Protein AF-A0ABD1LA76-F1 (afdb_monomer_lite)

Organism: NCBI:txid520843

Secondary structure (DSSP, 8-state):
-------HHHHTTHHHHTB------S----EETTEE--TT----GGGS-S--SEEEETT-SBTTB-TT-SEEEEEEE-PPTT--GGGSEEEE------

Sequence (98 aa):
MGSGSRNPLVVGRVIGEVIDPFESSISFRVAYGNREVSNGCELKPSQVANQPRALVDPDAPSPSNPTSRAYLHWLVTDIPATTGASFGNEVAAFDFVQ

Structure (mmCIF, N/CA/C/O backbone):
data_AF-A0ABD1LA76-F1
#
_entry.id   AF-A0ABD1LA76-F1
#
loop_
_atom_site.group_PDB
_atom_site.id
_atom_site.type_symbol
_atom_site.label_atom_id
_atom_site.label_alt_id
_atom_site.label_comp_id
_atom_site.label_asym_id
_atom_site.label_entity_id
_atom_site.label_seq_id
_atom_site.pdbx_PDB_ins_code
_atom_site.Cartn_x
_atom_site.Cartn_y
_atom_site.Cartn_z
_atom_site.occupancy
_atom_site.B_iso_or_equiv
_atom_site.auth_seq_id
_atom_site.auth_comp_id
_atom_site.auth_asym_id
_atom_site.auth_atom_id
_atom_site.pdbx_PDB_model_num
ATOM 1 N N . MET A 1 1 ? -16.125 -18.563 -24.534 1.00 39.62 1 MET A N 1
ATOM 2 C CA . MET A 1 1 ? -14.779 -17.948 -24.489 1.00 39.62 1 MET A CA 1
ATOM 3 C C . MET A 1 1 ? -14.887 -16.698 -23.630 1.00 39.62 1 MET A C 1
ATOM 5 O O . MET A 1 1 ? -15.389 -15.691 -24.105 1.00 39.62 1 MET A O 1
ATOM 9 N N . GLY A 1 2 ? -14.595 -16.817 -22.332 1.00 41.97 2 GLY A N 1
ATOM 10 C CA . GLY A 1 2 ? -14.793 -15.728 -21.371 1.00 41.97 2 GLY A CA 1
ATOM 11 C C . GLY A 1 2 ? -13.814 -14.587 -21.630 1.00 41.97 2 GLY A C 1
ATOM 12 O O . GLY A 1 2 ? -12.619 -14.829 -21.770 1.00 41.97 2 GLY A O 1
ATOM 13 N N . SER A 1 3 ? -14.348 -13.372 -21.738 1.00 47.44 3 SER A N 1
ATOM 14 C CA . SER A 1 3 ? -13.618 -12.119 -21.930 1.00 47.44 3 SER A CA 1
ATOM 15 C C . SER A 1 3 ? -12.411 -12.028 -20.991 1.00 47.44 3 SER A C 1
ATOM 17 O O . SER A 1 3 ? -12.562 -11.987 -19.772 1.00 47.44 3 SER A O 1
ATOM 19 N N . GLY A 1 4 ? -11.211 -12.029 -21.572 1.00 51.28 4 GLY A N 1
ATOM 20 C CA . GLY A 1 4 ? -9.940 -11.997 -20.861 1.00 51.28 4 GLY A CA 1
ATOM 21 C C . GLY A 1 4 ? -9.643 -10.632 -20.251 1.00 51.28 4 GLY A C 1
ATOM 22 O O . GLY A 1 4 ? -8.798 -9.897 -20.762 1.00 51.28 4 GLY A O 1
ATOM 23 N N . SER A 1 5 ? -10.276 -10.302 -19.125 1.00 57.19 5 SER A N 1
ATOM 24 C CA . SER A 1 5 ? -9.733 -9.281 -18.231 1.00 57.19 5 SER A CA 1
ATOM 25 C C . SER A 1 5 ? -8.463 -9.851 -17.598 1.00 57.19 5 SER A C 1
ATOM 27 O O . SER A 1 5 ? -8.517 -10.573 -16.602 1.00 57.19 5 SER A O 1
ATOM 29 N N . ARG A 1 6 ? -7.305 -9.600 -18.219 1.00 77.69 6 ARG A N 1
ATOM 30 C CA . ARG A 1 6 ? -6.006 -9.920 -17.614 1.00 77.69 6 ARG A CA 1
ATOM 31 C C . ARG A 1 6 ? -5.956 -9.268 -16.229 1.00 77.69 6 ARG A C 1
ATOM 33 O O . ARG A 1 6 ? -6.291 -8.093 -16.109 1.00 77.69 6 ARG A O 1
ATOM 40 N N . ASN A 1 7 ? -5.578 -10.035 -15.205 1.00 86.81 7 ASN A N 1
ATOM 41 C CA . ASN A 1 7 ? -5.484 -9.549 -13.828 1.00 86.81 7 ASN A CA 1
ATOM 42 C C . ASN A 1 7 ? -4.656 -8.243 -13.808 1.00 86.81 7 ASN A C 1
ATOM 44 O O . ASN A 1 7 ? -3.501 -8.272 -14.244 1.00 86.81 7 ASN A O 1
ATOM 48 N N . PRO A 1 8 ? -5.211 -7.107 -13.346 1.00 90.75 8 PRO A N 1
ATOM 49 C CA . PRO A 1 8 ? -4.536 -5.813 -13.427 1.00 90.75 8 PRO A CA 1
ATOM 50 C C . PRO A 1 8 ? -3.210 -5.787 -12.657 1.00 90.75 8 PRO A C 1
ATOM 52 O O . PRO A 1 8 ? -2.295 -5.083 -13.071 1.00 90.75 8 PRO A O 1
ATOM 55 N N . LEU A 1 9 ? -3.060 -6.602 -11.605 1.00 90.81 9 LEU A N 1
ATOM 56 C CA . LEU A 1 9 ? -1.801 -6.733 -10.865 1.00 90.81 9 LEU A CA 1
ATOM 57 C C . LEU A 1 9 ? -0.723 -7.477 -11.665 1.00 90.81 9 LEU A C 1
ATOM 59 O O . LEU A 1 9 ? 0.460 -7.229 -11.471 1.00 90.81 9 LEU A O 1
ATOM 63 N N . VAL A 1 10 ? -1.121 -8.357 -12.588 1.00 91.00 10 VAL A N 1
ATOM 64 C CA . VAL A 1 10 ? -0.198 -9.014 -13.529 1.00 91.00 10 VAL A CA 1
ATOM 65 C C . VAL A 1 10 ? 0.155 -8.062 -14.670 1.00 91.00 10 VAL A C 1
ATOM 67 O O . VAL A 1 10 ? 1.317 -7.949 -15.045 1.00 91.00 10 VAL A O 1
ATOM 70 N N . VAL A 1 11 ? -0.831 -7.338 -15.215 1.00 90.56 11 VAL A N 1
ATOM 71 C CA . VAL A 1 11 ? -0.600 -6.353 -16.290 1.00 90.56 11 VAL A CA 1
ATOM 72 C C . VAL A 1 11 ? 0.325 -5.231 -15.818 1.00 90.56 11 VAL A C 1
ATOM 74 O O . VAL A 1 11 ? 1.247 -4.865 -16.541 1.00 90.56 11 VAL A O 1
ATOM 77 N N . GLY A 1 12 ? 0.107 -4.728 -14.602 1.00 87.25 12 GLY A N 1
ATOM 78 C CA . GLY A 1 12 ? 0.958 -3.733 -13.951 1.00 87.25 12 GLY A CA 1
ATOM 79 C C . GLY A 1 12 ? 2.244 -4.298 -13.343 1.00 87.25 12 GLY A C 1
ATOM 80 O O . GLY A 1 12 ? 2.937 -3.557 -12.663 1.00 87.25 12 GLY A O 1
ATOM 81 N N . ARG A 1 13 ? 2.548 -5.590 -13.548 1.00 90.19 13 ARG A N 1
ATOM 82 C CA . ARG A 1 13 ? 3.751 -6.294 -13.057 1.00 90.19 13 ARG A CA 1
ATOM 83 C C . ARG A 1 13 ? 3.951 -6.310 -11.536 1.00 90.19 13 ARG A C 1
ATOM 85 O O . ARG A 1 13 ? 4.976 -6.781 -11.062 1.00 90.19 13 ARG A O 1
ATOM 92 N N . VAL A 1 14 ? 2.953 -5.886 -10.762 1.00 89.19 14 VAL A N 1
ATOM 93 C CA . VAL A 1 14 ? 2.956 -5.972 -9.294 1.00 89.19 14 VAL A CA 1
ATOM 94 C C . VAL A 1 14 ? 3.123 -7.426 -8.851 1.00 89.19 14 VAL A C 1
ATOM 96 O O . VAL A 1 14 ? 3.981 -7.730 -8.024 1.00 89.19 14 VAL A O 1
ATOM 99 N N . ILE A 1 15 ? 2.351 -8.342 -9.445 1.00 89.56 15 ILE A N 1
ATOM 100 C CA . ILE A 1 15 ? 2.602 -9.778 -9.294 1.00 89.56 15 ILE A CA 1
ATOM 101 C C . ILE A 1 15 ? 3.810 -10.147 -10.158 1.00 89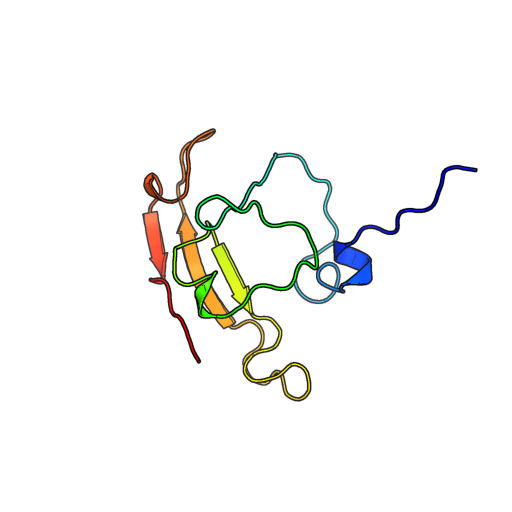.56 15 ILE A C 1
ATOM 103 O O . ILE A 1 15 ? 3.780 -9.962 -11.376 1.00 89.56 15 ILE A O 1
ATOM 107 N N . GLY A 1 16 ? 4.840 -10.704 -9.526 1.00 87.50 16 GLY A N 1
ATOM 108 C CA . GLY A 1 16 ? 6.104 -11.095 -10.150 1.00 87.50 16 GLY A CA 1
ATOM 109 C C . GLY A 1 16 ? 7.257 -10.119 -9.903 1.00 87.50 16 GLY A C 1
ATOM 110 O O . GLY A 1 16 ? 8.392 -10.577 -9.832 1.00 87.50 16 GLY A O 1
ATOM 111 N N . GLU A 1 17 ? 6.998 -8.815 -9.730 1.00 86.81 17 GLU A N 1
ATOM 112 C CA . GLU A 1 17 ? 8.042 -7.857 -9.316 1.00 86.81 17 GLU A CA 1
ATOM 113 C C . GLU A 1 17 ? 7.977 -7.477 -7.831 1.00 86.81 17 GLU A C 1
ATOM 115 O O . GLU A 1 17 ? 9.021 -7.213 -7.239 1.00 86.81 17 GLU A O 1
ATOM 120 N N . VAL A 1 18 ? 6.780 -7.435 -7.231 1.00 87.69 18 VAL A N 1
ATOM 121 C CA . VAL A 1 18 ? 6.580 -6.979 -5.839 1.00 87.69 18 VAL A CA 1
ATOM 122 C C . VAL A 1 18 ? 6.082 -8.104 -4.942 1.00 87.69 18 VAL A C 1
ATOM 124 O O . VAL A 1 18 ? 6.558 -8.260 -3.821 1.00 87.69 18 VAL A O 1
ATOM 127 N N . ILE A 1 19 ? 5.114 -8.881 -5.426 1.00 87.19 19 ILE A N 1
ATOM 128 C CA . ILE A 1 19 ? 4.488 -9.972 -4.674 1.00 87.19 19 ILE A CA 1
ATOM 129 C C . ILE A 1 19 ? 4.403 -11.240 -5.520 1.00 87.19 19 ILE A C 1
ATOM 131 O O . ILE A 1 19 ? 4.268 -11.178 -6.746 1.00 87.19 19 ILE A O 1
ATOM 135 N N . ASP A 1 20 ? 4.421 -12.393 -4.859 1.00 89.25 20 ASP A N 1
ATOM 136 C CA . ASP A 1 20 ? 4.174 -13.677 -5.508 1.00 89.25 20 ASP A CA 1
ATOM 137 C C . ASP A 1 20 ? 2.694 -13.829 -5.911 1.00 89.25 20 ASP A C 1
ATOM 139 O O . ASP A 1 20 ? 1.810 -13.197 -5.316 1.00 89.25 20 ASP A O 1
ATOM 143 N N . PRO A 1 21 ? 2.380 -14.662 -6.923 1.00 90.31 21 PRO A N 1
ATOM 144 C CA . PRO A 1 21 ? 1.002 -14.989 -7.265 1.00 90.31 21 PRO A CA 1
ATOM 145 C C . PRO A 1 21 ? 0.229 -15.521 -6.053 1.00 90.31 21 PRO A C 1
ATOM 147 O O . PRO A 1 21 ? 0.699 -16.407 -5.344 1.00 90.31 21 PRO A O 1
ATOM 150 N N . PHE A 1 22 ? -0.981 -15.007 -5.843 1.00 86.69 22 PHE A N 1
ATOM 151 C CA . PHE A 1 22 ? -1.821 -15.366 -4.704 1.00 86.69 22 PHE A CA 1
ATOM 152 C C . PHE A 1 22 ? -3.298 -15.445 -5.104 1.00 86.69 22 PHE A C 1
ATOM 154 O O . PHE A 1 22 ? -3.728 -14.827 -6.082 1.00 86.69 22 PHE A O 1
ATOM 161 N N . GLU A 1 23 ? -4.086 -16.173 -4.314 1.00 87.12 23 GLU A N 1
ATOM 162 C CA . GLU A 1 23 ? -5.547 -16.137 -4.381 1.00 87.12 23 GLU A CA 1
ATOM 163 C C . GLU A 1 23 ? -6.082 -15.128 -3.359 1.00 87.12 23 GLU A C 1
ATOM 165 O O . GLU A 1 23 ? -5.776 -15.204 -2.168 1.00 87.12 23 GLU A O 1
ATOM 170 N N . SER A 1 24 ? -6.883 -14.156 -3.806 1.00 83.25 24 SER A N 1
ATOM 171 C CA . SER A 1 24 ? -7.459 -13.160 -2.901 1.00 83.25 24 SER A CA 1
ATOM 172 C C . SER A 1 24 ? -8.512 -13.803 -1.995 1.00 83.25 24 SER A C 1
ATOM 174 O O . SER A 1 24 ? -9.599 -14.150 -2.457 1.00 83.25 24 SER A O 1
ATOM 176 N N . SER A 1 25 ? -8.219 -13.920 -0.704 1.00 84.81 25 SER A N 1
ATOM 177 C CA . SER A 1 25 ? -9.135 -14.501 0.287 1.00 84.81 25 SER A CA 1
ATOM 178 C C . SER A 1 25 ? -9.897 -13.457 1.110 1.00 84.81 25 SER A C 1
ATOM 180 O O . SER A 1 25 ? -10.907 -13.779 1.732 1.00 84.81 25 SER A O 1
ATOM 182 N N . ILE A 1 26 ? -9.432 -12.203 1.121 1.00 83.31 26 ILE A N 1
ATOM 183 C CA . ILE A 1 26 ? -9.971 -11.123 1.956 1.00 83.31 26 ILE A CA 1
ATOM 184 C C . ILE A 1 26 ? -10.172 -9.864 1.108 1.00 83.31 26 ILE A C 1
ATOM 186 O O . ILE A 1 26 ? -9.329 -9.512 0.284 1.00 83.31 26 ILE A O 1
ATOM 190 N N . SER A 1 27 ? -11.283 -9.158 1.339 1.00 80.75 27 SER A N 1
ATOM 191 C CA . SER A 1 27 ? -11.536 -7.848 0.731 1.00 80.75 27 SER A CA 1
ATOM 192 C C . SER A 1 27 ? -10.589 -6.794 1.310 1.00 80.75 27 SER A C 1
ATOM 194 O O . SER A 1 27 ? -10.573 -6.553 2.520 1.00 80.75 27 SER A O 1
ATOM 196 N N . PHE A 1 28 ? -9.815 -6.147 0.442 1.00 80.00 28 PHE A N 1
ATOM 197 C CA . PHE A 1 28 ? -8.925 -5.047 0.792 1.00 80.00 28 PHE A CA 1
ATOM 198 C C . PHE A 1 28 ? -9.383 -3.784 0.066 1.00 80.00 28 PHE A C 1
ATOM 200 O O . PHE A 1 28 ? -9.445 -3.760 -1.160 1.00 80.00 28 PHE A O 1
ATOM 207 N N . ARG A 1 29 ? -9.726 -2.742 0.828 1.00 82.12 29 ARG A N 1
ATOM 208 C CA . ARG A 1 29 ? -10.150 -1.443 0.297 1.00 82.12 29 ARG A CA 1
ATOM 209 C C . ARG A 1 29 ? -9.228 -0.351 0.805 1.00 82.12 29 ARG A C 1
ATOM 211 O O . ARG A 1 29 ? -8.923 -0.302 1.997 1.00 82.12 29 ARG A O 1
ATOM 218 N N . VAL A 1 30 ? -8.827 0.526 -0.106 1.00 82.56 30 VAL A N 1
ATOM 219 C CA . VAL A 1 30 ? -8.067 1.740 0.189 1.00 82.56 30 VAL A CA 1
ATOM 220 C C . VAL A 1 30 ? -8.865 2.912 -0.351 1.00 82.56 30 VAL A C 1
ATOM 222 O O . VAL A 1 30 ? -9.333 2.871 -1.486 1.00 82.56 30 VAL A O 1
ATOM 225 N N . ALA A 1 31 ? -9.026 3.952 0.456 1.00 82.50 31 ALA A N 1
ATOM 226 C CA . ALA A 1 31 ? -9.669 5.184 0.040 1.00 82.50 31 ALA A CA 1
ATOM 227 C C . ALA A 1 31 ? -8.892 6.378 0.590 1.00 82.50 31 ALA A C 1
ATOM 229 O O . ALA A 1 31 ? -8.466 6.365 1.744 1.00 82.50 31 ALA A O 1
ATOM 230 N N . TYR A 1 32 ? -8.748 7.411 -0.235 1.00 79.06 32 TYR A N 1
ATOM 231 C CA . TYR A 1 32 ? -8.228 8.707 0.179 1.00 79.06 32 TYR A CA 1
ATOM 232 C C . TYR A 1 32 ? -9.368 9.726 0.113 1.00 79.06 32 TYR A C 1
ATOM 234 O O . TYR A 1 32 ? -9.884 10.040 -0.965 1.00 79.06 32 TYR A O 1
ATOM 242 N N . GLY A 1 33 ? -9.809 10.217 1.275 1.00 76.19 33 GLY A N 1
ATOM 243 C CA . GLY A 1 33 ? -11.025 11.030 1.371 1.00 76.19 33 GLY A CA 1
ATOM 244 C C . GLY A 1 33 ? -12.243 10.273 0.825 1.00 76.19 33 GLY A C 1
ATOM 245 O O . GLY A 1 33 ? -12.526 9.161 1.258 1.00 76.19 33 GLY A O 1
ATOM 246 N N . ASN A 1 34 ? -12.929 10.854 -0.164 1.00 78.19 34 ASN A N 1
ATOM 247 C CA . ASN A 1 34 ? -14.120 10.258 -0.789 1.00 78.19 34 ASN A CA 1
ATOM 248 C C . ASN A 1 34 ? -13.809 9.419 -2.045 1.00 78.19 34 ASN A C 1
ATOM 250 O O . ASN A 1 34 ? -14.732 9.039 -2.766 1.00 78.19 34 ASN A O 1
ATOM 254 N N . ARG A 1 35 ? -12.530 9.166 -2.356 1.00 80.12 35 ARG A N 1
ATOM 255 C CA . ARG A 1 35 ? -12.116 8.420 -3.552 1.00 80.12 35 ARG A CA 1
ATOM 256 C C . ARG A 1 35 ? -11.552 7.057 -3.167 1.00 80.12 35 ARG A C 1
ATOM 258 O O . ARG A 1 35 ? -10.496 6.977 -2.545 1.00 80.12 35 ARG A O 1
ATOM 265 N N . GLU A 1 36 ? -12.235 5.998 -3.589 1.00 84.62 36 GLU A N 1
ATOM 266 C CA . GLU A 1 36 ? -11.724 4.628 -3.507 1.00 84.62 36 GLU A CA 1
ATOM 267 C C . GLU A 1 36 ? -10.636 4.400 -4.570 1.00 84.62 36 GLU A C 1
ATOM 269 O O . GLU A 1 36 ? -10.734 4.875 -5.707 1.00 84.62 36 GLU A O 1
ATOM 274 N N . VAL A 1 37 ? -9.572 3.703 -4.182 1.00 87.88 37 VAL A N 1
ATOM 275 C CA . VAL A 1 37 ? -8.436 3.370 -5.044 1.00 87.88 37 VAL A CA 1
ATOM 276 C C . VAL A 1 37 ? -8.771 2.122 -5.849 1.00 87.88 37 VAL A C 1
ATOM 278 O O . VAL A 1 37 ? -9.246 1.126 -5.312 1.00 87.88 37 VAL A O 1
ATOM 281 N N . SER A 1 38 ? -8.493 2.167 -7.148 1.00 89.25 38 SER A N 1
ATOM 282 C CA . SER A 1 38 ? -8.583 1.012 -8.043 1.00 89.25 38 SER A CA 1
ATOM 283 C C . SER A 1 38 ? -7.203 0.683 -8.602 1.00 89.25 38 SER A C 1
ATOM 285 O O . SER A 1 38 ? -6.378 1.578 -8.782 1.00 89.25 38 SER A O 1
ATOM 287 N N . ASN A 1 39 ? -6.948 -0.590 -8.907 1.00 89.25 39 ASN A N 1
ATOM 288 C CA . ASN A 1 39 ? -5.663 -1.015 -9.467 1.00 89.25 39 ASN A CA 1
ATOM 289 C C . ASN A 1 39 ? -5.318 -0.215 -10.734 1.00 89.25 39 ASN A C 1
ATOM 291 O O . ASN A 1 39 ? -6.120 -0.154 -11.667 1.00 89.25 39 ASN A O 1
ATOM 295 N N . GLY A 1 40 ? -4.125 0.387 -10.756 1.00 86.31 40 GLY A N 1
ATOM 296 C CA . GLY A 1 40 ? -3.627 1.189 -11.876 1.00 86.31 40 GLY A CA 1
ATOM 297 C C . GLY A 1 40 ? -4.193 2.610 -11.975 1.00 86.31 40 GLY A C 1
ATOM 298 O O . GLY A 1 40 ? -3.913 3.288 -12.961 1.00 86.31 40 GLY A O 1
ATOM 299 N N . CYS A 1 41 ? -4.988 3.087 -11.007 1.00 86.88 41 CYS A N 1
ATOM 300 C CA . CYS A 1 41 ? -5.455 4.471 -11.039 1.00 86.88 41 CYS A CA 1
ATOM 301 C C . CYS A 1 41 ? -4.332 5.449 -10.669 1.00 86.88 41 CYS A C 1
ATOM 303 O O . CYS A 1 41 ? -3.629 5.255 -9.679 1.00 86.88 41 CYS A O 1
ATOM 305 N N . GLU A 1 42 ? -4.213 6.537 -11.425 1.00 85.56 42 GLU A N 1
ATOM 306 C CA . GLU A 1 42 ? -3.266 7.603 -11.113 1.00 85.56 42 GLU A CA 1
ATOM 307 C C . GLU A 1 42 ? -3.816 8.504 -9.994 1.00 85.56 42 GLU A C 1
ATOM 309 O O . GLU A 1 42 ? -4.987 8.930 -10.006 1.00 85.56 42 GLU A O 1
ATOM 314 N N . LEU A 1 43 ? -2.959 8.777 -9.011 1.00 82.00 43 LEU A N 1
ATOM 315 C CA . LEU A 1 43 ? -3.226 9.654 -7.879 1.00 82.00 43 LEU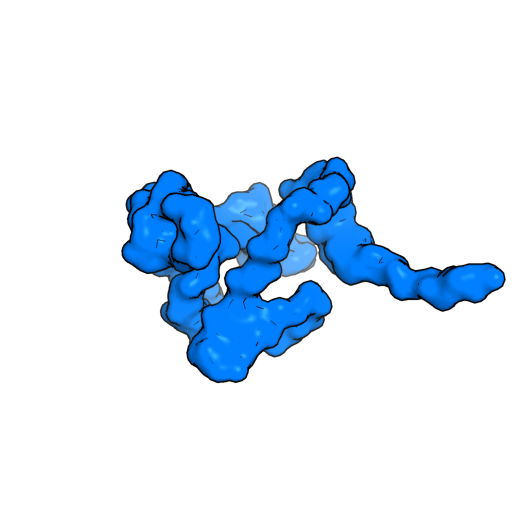 A CA 1
ATOM 316 C C . LEU A 1 43 ? -2.137 10.722 -7.830 1.00 82.00 43 LEU A C 1
ATOM 318 O O . LEU A 1 43 ? -0.950 10.416 -7.895 1.00 82.00 43 LEU A O 1
ATOM 322 N N . LYS A 1 44 ? -2.540 11.986 -7.700 1.00 80.56 44 LYS A N 1
ATOM 323 C CA . LYS A 1 44 ? -1.587 13.077 -7.481 1.00 80.56 44 LYS A CA 1
ATOM 324 C C . LYS A 1 44 ? -0.988 12.961 -6.073 1.00 80.56 44 LYS A C 1
ATOM 326 O O . LYS A 1 44 ? -1.730 12.596 -5.162 1.00 80.56 44 LYS A O 1
ATOM 331 N N . PRO A 1 45 ? 0.263 13.404 -5.855 1.00 77.19 45 PRO A N 1
ATOM 332 C CA . PRO A 1 45 ? 0.857 13.613 -4.530 1.00 77.19 45 PRO A CA 1
ATOM 333 C C . PRO A 1 45 ? -0.108 14.176 -3.477 1.00 77.19 45 PRO A C 1
ATOM 335 O O . PRO A 1 45 ? -0.305 13.605 -2.409 1.00 77.19 45 PRO A O 1
ATOM 338 N N . SER A 1 46 ? -0.819 15.253 -3.821 1.00 76.69 46 SER A N 1
ATOM 339 C CA . SER A 1 46 ? -1.770 15.910 -2.918 1.00 76.69 46 SER A CA 1
ATOM 340 C C . SER A 1 46 ? -2.991 15.060 -2.547 1.00 76.69 46 SER A C 1
ATOM 342 O O . SER A 1 46 ? -3.671 15.368 -1.573 1.00 76.69 46 SER A O 1
ATOM 344 N N . GLN A 1 47 ? -3.293 14.009 -3.312 1.00 74.06 47 GLN A N 1
ATOM 345 C CA . GLN A 1 47 ? -4.410 13.099 -3.056 1.00 74.06 47 GLN A CA 1
ATOM 346 C C . GLN A 1 47 ? -4.035 11.963 -2.105 1.00 74.06 47 GLN A C 1
ATOM 348 O O . GLN A 1 47 ? -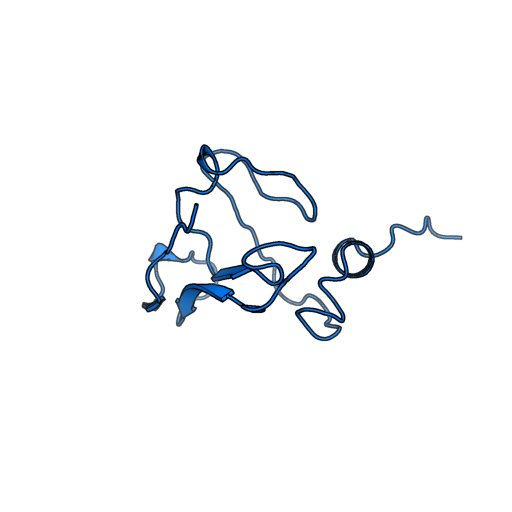4.940 11.348 -1.553 1.00 74.06 47 GLN A O 1
ATOM 353 N N . VAL A 1 48 ? -2.743 11.695 -1.901 1.00 71.25 48 VAL A N 1
ATOM 354 C CA . VAL A 1 48 ? -2.251 10.566 -1.092 1.00 71.25 48 VAL A CA 1
ATOM 355 C C . VAL A 1 48 ? -1.576 11.000 0.206 1.00 71.25 48 VAL A C 1
ATOM 357 O O . VAL A 1 48 ? -0.937 10.197 0.867 1.00 71.25 48 VAL A O 1
ATOM 360 N N . ALA A 1 49 ? -1.762 12.257 0.611 1.00 65.94 49 ALA A N 1
ATOM 361 C CA . ALA A 1 49 ? -1.193 12.800 1.844 1.00 65.94 49 ALA A CA 1
ATOM 362 C C . ALA A 1 49 ? -1.748 12.155 3.135 1.00 65.94 49 ALA A C 1
ATOM 364 O O . ALA A 1 49 ? -1.186 12.360 4.206 1.00 65.94 49 ALA A O 1
ATOM 365 N N . ASN A 1 50 ? -2.854 11.402 3.045 1.00 65.69 50 ASN A N 1
ATOM 366 C CA . ASN A 1 50 ? -3.485 10.711 4.173 1.00 65.69 50 ASN A CA 1
ATOM 367 C C . ASN A 1 50 ? -3.250 9.199 4.097 1.00 65.69 50 ASN A C 1
ATOM 369 O O . ASN A 1 50 ? -3.164 8.634 3.022 1.00 65.69 50 ASN A O 1
ATOM 373 N N . GLN A 1 51 ? -3.218 8.537 5.241 1.00 64.12 51 GLN A N 1
ATOM 374 C CA . GLN A 1 5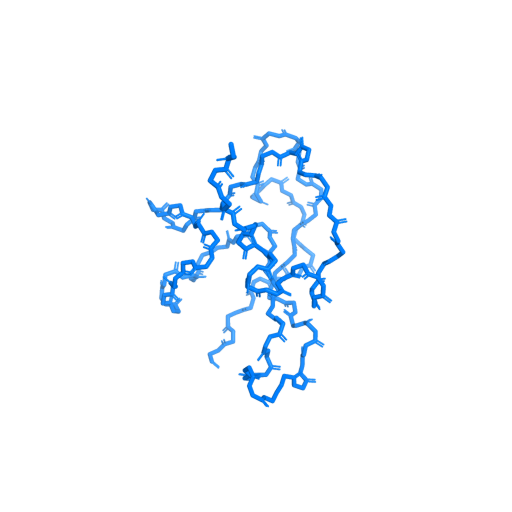1 ? -2.645 7.205 5.438 1.00 64.12 51 GLN A CA 1
ATOM 375 C C . GLN A 1 51 ? -3.455 5.990 4.866 1.00 64.12 51 GLN A C 1
ATOM 377 O O . GLN A 1 51 ? -4.595 5.771 5.288 1.00 64.12 51 GLN A O 1
ATOM 382 N N . PRO A 1 52 ? -2.871 5.126 3.986 1.00 67.06 52 PRO A N 1
ATOM 383 C CA . PRO A 1 52 ? -3.434 3.824 3.527 1.00 67.06 52 PRO A CA 1
ATOM 384 C C . PRO A 1 52 ? -2.797 2.552 4.164 1.00 67.06 52 PRO A C 1
ATOM 386 O O . PRO A 1 52 ? -1.601 2.403 4.113 1.00 67.06 52 PRO A O 1
ATOM 389 N N . ARG A 1 53 ? -3.535 1.579 4.721 1.00 65.75 53 ARG A N 1
ATOM 390 C CA . ARG A 1 53 ? -3.021 0.432 5.549 1.00 65.75 53 ARG A CA 1
ATOM 391 C C . ARG A 1 53 ? -1.551 -0.059 5.397 1.00 65.75 53 ARG A C 1
ATOM 393 O O . ARG A 1 53 ? -0.936 -0.379 6.409 1.00 65.75 53 ARG A O 1
ATOM 400 N N . ALA A 1 54 ? -1.026 -0.196 4.181 1.00 65.38 54 ALA A N 1
ATOM 401 C CA . ALA A 1 54 ? 0.408 -0.302 3.911 1.00 65.38 54 ALA A CA 1
ATOM 402 C C . ALA A 1 54 ? 0.721 0.373 2.565 1.00 65.38 54 ALA A C 1
ATOM 404 O O . ALA A 1 54 ? -0.115 0.334 1.655 1.00 65.38 54 ALA A O 1
ATOM 405 N N . LEU A 1 55 ? 1.915 0.956 2.425 1.00 77.94 55 LEU A N 1
ATOM 406 C CA . LEU A 1 55 ? 2.374 1.566 1.174 1.00 77.94 55 LEU A CA 1
ATOM 407 C C . LEU A 1 55 ? 3.850 1.244 0.932 1.00 77.94 55 LEU A C 1
ATOM 409 O O . LEU A 1 55 ? 4.701 1.516 1.779 1.00 77.94 55 LEU A O 1
ATOM 413 N N . VAL A 1 56 ? 4.135 0.669 -0.233 1.00 79.50 56 VAL A N 1
ATOM 414 C CA . VAL A 1 56 ? 5.482 0.321 -0.695 1.00 79.50 56 VAL A CA 1
ATOM 415 C C . VAL A 1 56 ? 5.640 0.842 -2.117 1.00 79.50 56 VAL A C 1
ATOM 417 O O . VAL A 1 56 ? 4.764 0.596 -2.947 1.00 79.50 56 VAL A O 1
ATOM 420 N N . ASP A 1 57 ? 6.742 1.533 -2.391 1.00 81.31 57 ASP A N 1
ATOM 421 C CA . ASP A 1 57 ? 7.105 1.995 -3.728 1.00 81.31 57 ASP A CA 1
ATOM 422 C C . ASP A 1 57 ? 8.198 1.090 -4.324 1.00 81.31 57 ASP A C 1
ATOM 424 O O . ASP A 1 57 ? 9.346 1.093 -3.856 1.00 81.31 57 ASP A O 1
ATOM 428 N N . PRO A 1 58 ? 7.870 0.271 -5.340 1.00 83.69 58 PRO A N 1
ATOM 429 C CA . PRO A 1 58 ? 8.866 -0.538 -6.022 1.00 83.69 58 PRO A CA 1
ATOM 430 C C . PRO A 1 58 ? 9.766 0.292 -6.943 1.00 83.69 58 PRO A C 1
ATOM 432 O O . PRO A 1 58 ? 10.806 -0.198 -7.362 1.00 83.69 58 PRO A O 1
ATOM 435 N N . ASP A 1 59 ? 9.411 1.525 -7.269 1.00 83.69 59 ASP A N 1
ATOM 436 C CA . ASP A 1 59 ? 10.060 2.298 -8.320 1.00 83.69 59 ASP A CA 1
ATOM 437 C C . ASP A 1 59 ? 10.872 3.474 -7.768 1.00 83.69 59 ASP A C 1
ATOM 439 O O . ASP A 1 59 ? 11.277 4.346 -8.523 1.00 83.69 59 ASP A O 1
ATOM 443 N N . ALA A 1 60 ? 11.177 3.495 -6.470 1.00 82.00 60 ALA A N 1
ATOM 444 C CA . ALA A 1 60 ? 11.933 4.584 -5.858 1.00 82.00 60 ALA A CA 1
ATOM 445 C C . ALA A 1 60 ? 13.427 4.608 -6.286 1.00 82.00 60 ALA A C 1
ATOM 447 O O . ALA A 1 60 ? 14.101 3.570 -6.233 1.00 82.00 60 ALA A O 1
ATOM 448 N N . PRO A 1 61 ? 14.012 5.785 -6.612 1.00 82.00 61 PRO A N 1
ATOM 449 C CA . PRO A 1 61 ? 13.360 7.093 -6.767 1.00 82.00 61 PRO A CA 1
ATOM 450 C C . PRO A 1 61 ? 12.689 7.300 -8.136 1.00 82.00 61 PRO A C 1
ATOM 452 O O . PRO A 1 61 ? 11.926 8.249 -8.298 1.00 82.00 61 PRO A O 1
ATOM 455 N N . SER A 1 62 ? 13.006 6.483 -9.146 1.00 81.62 62 SER A N 1
ATOM 456 C CA . SER A 1 62 ? 12.303 6.516 -10.429 1.00 81.62 62 SER A CA 1
ATOM 457 C C . SER A 1 62 ? 12.128 5.125 -11.057 1.00 81.62 62 SER A C 1
ATOM 459 O O . SER A 1 62 ? 13.024 4.283 -10.942 1.00 81.62 62 SER A O 1
ATOM 461 N N . PRO A 1 63 ? 11.050 4.900 -11.840 1.00 82.50 63 PRO A N 1
ATOM 462 C CA . PRO A 1 63 ? 10.830 3.627 -12.537 1.00 82.50 63 PRO A CA 1
ATOM 463 C C . PRO A 1 63 ? 11.969 3.238 -13.487 1.00 82.50 63 PRO A C 1
ATOM 465 O O . PRO A 1 63 ? 12.175 2.067 -13.792 1.00 82.50 63 PRO A O 1
ATOM 468 N N . SER A 1 64 ? 12.715 4.227 -13.986 1.00 87.06 64 SER A N 1
ATOM 469 C CA . SER A 1 64 ? 13.871 4.016 -14.857 1.00 87.06 64 SER A CA 1
ATOM 470 C C . SER A 1 64 ? 15.158 3.680 -14.101 1.00 87.06 64 SER A C 1
ATOM 472 O O . SER A 1 64 ? 16.069 3.114 -14.704 1.00 87.06 64 SER A O 1
ATOM 474 N N . ASN A 1 65 ? 15.255 4.022 -12.814 1.00 83.44 65 ASN A N 1
ATOM 475 C CA . ASN A 1 65 ? 16.416 3.750 -11.973 1.00 83.44 65 ASN A CA 1
ATOM 476 C C . ASN A 1 65 ? 15.987 3.436 -10.524 1.00 83.44 65 ASN A C 1
ATOM 478 O O . ASN A 1 65 ? 16.216 4.254 -9.630 1.00 83.44 65 ASN A O 1
ATOM 482 N N . PRO A 1 66 ? 15.373 2.264 -10.277 1.00 85.00 66 PRO A N 1
ATOM 483 C CA . PRO A 1 66 ? 14.734 1.933 -9.004 1.00 85.00 66 PRO A CA 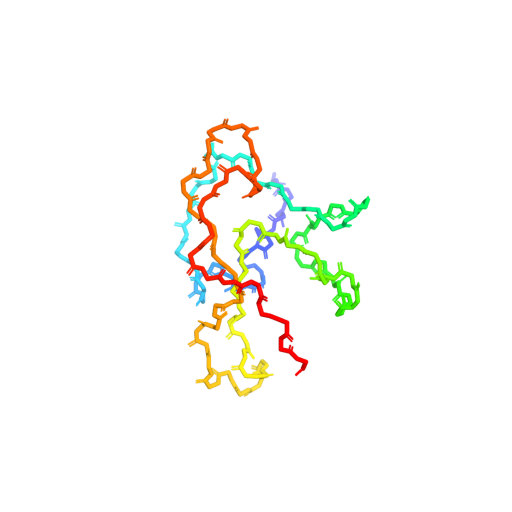1
ATOM 484 C C . PRO A 1 66 ? 15.754 1.429 -7.965 1.00 85.00 66 PRO A C 1
ATOM 486 O O . PRO A 1 66 ? 15.671 0.307 -7.464 1.00 85.00 66 PRO A O 1
ATOM 489 N N . THR A 1 67 ? 16.776 2.233 -7.662 1.00 84.81 67 THR A N 1
ATOM 490 C CA . THR A 1 67 ? 17.894 1.844 -6.779 1.00 84.81 67 THR A CA 1
ATOM 491 C C . THR A 1 67 ? 17.474 1.564 -5.339 1.00 84.81 67 THR A C 1
ATOM 493 O O . THR A 1 67 ? 18.219 0.908 -4.615 1.00 84.81 67 THR A O 1
ATOM 496 N N . SER A 1 68 ? 16.305 2.061 -4.928 1.00 79.56 68 SER A N 1
ATOM 497 C CA . SER A 1 68 ? 15.750 1.913 -3.580 1.00 79.56 68 SER A CA 1
ATOM 498 C C . SER A 1 68 ? 14.505 1.018 -3.548 1.00 79.56 68 SER A C 1
ATOM 500 O O . SER A 1 68 ? 13.754 1.053 -2.574 1.00 79.56 68 SER A O 1
ATOM 502 N N . ARG A 1 69 ? 14.277 0.199 -4.587 1.00 76.00 69 ARG A N 1
ATOM 503 C CA . ARG A 1 69 ? 13.240 -0.846 -4.590 1.00 76.00 69 ARG A CA 1
ATOM 504 C C . ARG A 1 69 ? 13.492 -1.823 -3.430 1.00 76.00 69 ARG A C 1
ATOM 506 O O . ARG A 1 69 ? 14.580 -2.381 -3.335 1.00 76.00 69 ARG A O 1
ATOM 513 N N . ALA A 1 70 ? 12.553 -2.125 -2.538 1.00 75.62 70 ALA A N 1
ATOM 514 C CA . ALA A 1 70 ? 11.175 -1.669 -2.383 1.00 75.62 70 ALA A CA 1
ATOM 515 C C . ALA A 1 70 ? 11.082 -0.704 -1.184 1.00 75.62 70 ALA A C 1
ATOM 517 O O . ALA A 1 70 ? 11.269 -1.121 -0.038 1.00 75.62 70 ALA A O 1
ATOM 518 N N . TYR A 1 71 ? 10.822 0.578 -1.440 1.00 79.25 71 TYR A N 1
ATOM 519 C CA . TYR A 1 71 ? 10.847 1.607 -0.404 1.00 79.25 71 TYR A CA 1
ATOM 520 C C . TYR A 1 71 ? 9.556 1.572 0.419 1.00 79.25 71 TYR A C 1
ATOM 522 O O . TYR A 1 71 ? 8.455 1.683 -0.122 1.00 79.25 71 TYR A O 1
ATOM 530 N N . LEU A 1 72 ? 9.681 1.383 1.734 1.00 79.50 72 LEU A N 1
ATOM 531 C CA . LEU A 1 72 ? 8.541 1.297 2.643 1.00 79.50 72 LEU A CA 1
ATOM 532 C C . LEU A 1 72 ? 8.105 2.699 3.076 1.00 79.50 72 LEU A C 1
ATOM 534 O O . LEU A 1 72 ? 8.770 3.325 3.895 1.00 79.50 72 LEU A O 1
ATOM 538 N N . HIS A 1 73 ? 6.958 3.150 2.575 1.00 78.31 73 HIS A N 1
ATOM 539 C CA . HIS A 1 73 ? 6.368 4.429 2.966 1.00 78.31 73 HIS A CA 1
ATOM 540 C C . HIS A 1 73 ? 5.549 4.332 4.248 1.00 78.31 73 HIS A C 1
ATOM 542 O O . HIS A 1 73 ? 5.482 5.299 4.998 1.00 78.31 73 HIS A O 1
ATOM 548 N N . TRP A 1 74 ? 4.869 3.205 4.485 1.00 79.94 74 TRP A N 1
ATOM 549 C CA . TRP A 1 74 ? 4.025 3.052 5.668 1.00 79.94 74 TRP A CA 1
ATOM 550 C C . TRP A 1 74 ? 3.735 1.592 6.009 1.00 79.94 74 TRP A C 1
ATOM 552 O O . TRP A 1 74 ? 3.459 0.790 5.110 1.00 79.94 74 TRP A O 1
ATOM 562 N N . LEU A 1 75 ? 3.733 1.263 7.307 1.00 80.81 75 LEU A N 1
ATOM 563 C CA . LEU A 1 75 ? 3.392 -0.070 7.802 1.00 80.81 75 LEU A CA 1
ATOM 564 C C . LEU A 1 75 ? 2.556 -0.008 9.080 1.00 80.81 75 LEU A C 1
ATOM 566 O O . LEU A 1 75 ? 3.032 0.433 10.128 1.00 80.81 75 LEU A O 1
ATOM 570 N N . VAL A 1 76 ? 1.350 -0.574 9.005 1.00 82.81 76 VAL A N 1
ATOM 571 C CA . VAL A 1 76 ? 0.503 -0.859 10.166 1.00 82.81 76 VAL A CA 1
ATOM 572 C C . VAL A 1 76 ? 0.288 -2.360 10.302 1.00 82.81 76 VAL A C 1
ATOM 574 O O . VAL A 1 76 ? -0.072 -3.047 9.346 1.00 82.81 76 VAL A O 1
ATOM 577 N N . THR A 1 77 ? 0.473 -2.860 11.516 1.00 84.69 77 THR A N 1
ATOM 578 C CA . THR A 1 77 ? 0.292 -4.264 11.906 1.00 84.69 77 THR A CA 1
ATOM 579 C C . THR A 1 77 ? -0.886 -4.409 12.872 1.00 84.69 77 THR A C 1
ATOM 581 O O . THR A 1 77 ? -1.517 -3.419 13.230 1.00 84.69 77 THR A O 1
ATOM 584 N N . ASP A 1 78 ? -1.241 -5.637 13.252 1.00 84.94 78 ASP A N 1
ATOM 585 C CA . ASP A 1 78 ? -2.222 -5.922 14.313 1.00 84.94 78 ASP A CA 1
ATOM 586 C C . ASP A 1 78 ? -3.608 -5.264 14.154 1.00 84.94 78 ASP A C 1
ATOM 588 O O . ASP A 1 78 ? -4.295 -4.997 15.135 1.00 84.94 78 ASP A O 1
ATOM 592 N N . ILE A 1 79 ? -4.054 -5.019 12.916 1.00 85.50 79 ILE A N 1
ATOM 593 C CA . ILE A 1 79 ? -5.385 -4.457 12.642 1.00 85.50 79 ILE A CA 1
ATOM 594 C C . ILE A 1 79 ? -6.456 -5.515 12.963 1.00 85.50 79 ILE A C 1
ATOM 596 O O . ILE A 1 79 ? -6.486 -6.556 12.293 1.00 85.50 79 ILE A O 1
ATOM 600 N N . PRO A 1 80 ? -7.382 -5.264 13.911 1.00 84.75 80 PRO A N 1
ATOM 601 C CA . PRO A 1 80 ? -8.472 -6.189 14.199 1.00 84.75 80 PRO A CA 1
ATOM 602 C C . PRO A 1 80 ? -9.325 -6.473 12.957 1.00 84.75 80 PRO A C 1
ATOM 604 O O . PRO A 1 80 ? -9.578 -5.585 12.134 1.00 84.75 80 PRO A O 1
ATOM 607 N N . ALA A 1 81 ? -9.808 -7.711 12.823 1.00 81.81 81 ALA A N 1
ATOM 608 C CA . ALA A 1 81 ? -10.639 -8.111 11.691 1.00 81.81 81 ALA A CA 1
ATOM 609 C C . ALA A 1 81 ? -11.825 -7.149 11.507 1.00 81.81 81 ALA A C 1
ATOM 611 O O . ALA A 1 81 ? -12.452 -6.738 12.480 1.00 81.81 81 ALA A O 1
ATOM 612 N N . THR A 1 82 ? -12.145 -6.811 10.253 1.00 80.69 82 THR A N 1
ATOM 613 C CA . THR A 1 82 ? -13.223 -5.876 9.853 1.00 80.69 82 THR A CA 1
ATOM 614 C C . THR A 1 82 ? -13.020 -4.395 10.214 1.00 80.69 82 THR A C 1
ATOM 616 O O . THR A 1 82 ? -13.873 -3.578 9.875 1.00 80.69 82 THR A O 1
ATOM 619 N N . THR A 1 83 ? -11.892 -4.022 10.828 1.00 83.62 83 THR A N 1
ATOM 620 C CA . THR A 1 83 ? -11.552 -2.622 11.149 1.00 83.62 83 THR A CA 1
ATOM 621 C C . THR A 1 83 ? -10.570 -2.006 10.134 1.00 83.62 83 THR A C 1
ATOM 623 O O . THR A 1 83 ? -10.313 -2.578 9.071 1.00 83.62 83 THR A O 1
ATOM 626 N N . GLY A 1 84 ? -10.052 -0.807 10.428 1.00 80.06 84 GLY A N 1
ATOM 627 C CA . GLY A 1 84 ? -9.129 -0.053 9.572 1.00 80.06 84 GLY A CA 1
ATOM 628 C C . GLY A 1 84 ? -7.759 0.189 10.210 1.00 80.06 84 GLY A C 1
ATOM 629 O O . GLY A 1 84 ? -7.539 -0.129 11.373 1.00 80.06 84 GLY A O 1
ATOM 630 N N . ALA A 1 85 ? -6.845 0.801 9.449 1.00 81.50 85 ALA A N 1
ATOM 631 C CA . ALA A 1 85 ? -5.468 1.071 9.882 1.00 81.50 85 ALA A CA 1
ATOM 632 C C . ALA A 1 85 ? -5.373 1.851 11.207 1.00 81.50 85 ALA A C 1
ATOM 634 O O . ALA A 1 85 ? -4.466 1.617 11.991 1.00 81.50 85 ALA A O 1
ATOM 635 N N . SER A 1 86 ? -6.350 2.715 11.498 1.00 83.94 86 SER A N 1
ATOM 636 C CA . SER A 1 86 ? -6.417 3.490 12.743 1.00 83.94 86 SER A CA 1
ATOM 637 C C . SER A 1 86 ? -6.571 2.648 14.017 1.00 83.94 86 SER A C 1
ATOM 639 O O . SER A 1 86 ? -6.455 3.188 15.110 1.00 83.94 86 SER A O 1
ATOM 641 N N . PHE A 1 87 ? -6.893 1.357 13.891 1.00 84.31 87 PHE A N 1
ATOM 642 C CA . PHE A 1 87 ? -7.040 0.418 15.008 1.00 84.31 87 PHE A CA 1
ATOM 643 C C . PHE A 1 87 ? -5.852 -0.543 15.142 1.00 84.31 87 PHE A C 1
ATOM 645 O O . PHE A 1 87 ? -5.871 -1.398 16.023 1.00 84.31 87 PHE A O 1
ATOM 652 N N . GLY A 1 88 ? -4.865 -0.449 14.249 1.00 84.12 88 GLY A N 1
ATOM 653 C CA . GLY A 1 88 ? -3.661 -1.271 14.290 1.00 84.12 88 GLY A CA 1
ATOM 654 C C . GLY A 1 88 ? -2.495 -0.587 15.000 1.00 84.12 88 GLY A C 1
ATOM 655 O O . GLY A 1 88 ? -2.605 0.526 15.512 1.00 84.12 88 GLY A O 1
ATOM 656 N N . ASN A 1 89 ? -1.358 -1.271 14.999 1.00 85.00 89 ASN A N 1
ATOM 657 C CA . ASN A 1 89 ? -0.088 -0.802 15.530 1.00 85.00 89 ASN A CA 1
ATOM 658 C C . ASN A 1 89 ? 0.791 -0.245 14.397 1.00 85.00 89 ASN A C 1
ATOM 660 O O . ASN A 1 89 ? 1.193 -0.990 13.499 1.00 85.00 89 ASN A O 1
ATOM 664 N N . GLU A 1 90 ? 1.075 1.057 14.423 1.00 85.00 90 GLU A N 1
ATOM 665 C CA . GLU A 1 90 ? 1.932 1.733 13.441 1.00 85.00 90 GLU A CA 1
ATOM 666 C C . GLU A 1 90 ? 3.413 1.447 13.734 1.00 85.00 90 GLU A C 1
ATOM 668 O O . GLU A 1 90 ? 3.953 1.873 14.753 1.00 85.00 90 GLU A O 1
ATOM 673 N N . VAL A 1 91 ? 4.068 0.703 12.838 1.00 84.06 91 VAL A N 1
ATOM 674 C CA . VAL A 1 91 ? 5.461 0.239 13.009 1.00 84.06 91 VAL A CA 1
ATOM 675 C C . VAL A 1 91 ? 6.446 1.096 12.215 1.00 84.06 91 VAL A C 1
ATOM 677 O O . VAL A 1 91 ? 7.594 1.261 12.619 1.00 84.06 91 VAL A O 1
ATOM 680 N N . ALA A 1 92 ? 5.998 1.669 11.100 1.00 79.75 92 ALA A N 1
ATOM 681 C CA . ALA A 1 92 ? 6.724 2.687 10.354 1.00 79.75 92 ALA A CA 1
ATOM 682 C C . ALA A 1 92 ? 5.763 3.842 10.100 1.00 79.75 92 ALA A C 1
ATOM 684 O O . ALA A 1 92 ? 4.666 3.585 9.610 1.00 79.75 92 ALA A O 1
ATOM 685 N N . ALA A 1 93 ? 6.161 5.068 10.450 1.00 76.94 93 ALA A N 1
ATOM 686 C CA . ALA A 1 93 ? 5.350 6.260 10.228 1.00 76.94 93 ALA A CA 1
ATOM 687 C C . ALA A 1 93 ? 5.222 6.567 8.734 1.00 76.94 93 ALA A C 1
ATOM 689 O O . ALA A 1 93 ? 6.118 6.240 7.960 1.00 76.94 93 ALA A O 1
ATOM 690 N N . PHE A 1 94 ? 4.107 7.179 8.335 1.00 76.94 94 PHE A N 1
ATOM 691 C CA . PHE A 1 94 ? 3.887 7.531 6.932 1.00 76.94 94 PHE A CA 1
ATOM 692 C C . PHE A 1 94 ? 4.920 8.561 6.470 1.00 76.94 94 PHE A C 1
ATOM 694 O O . PHE A 1 94 ? 4.939 9.682 6.982 1.00 76.94 94 PHE A O 1
ATOM 701 N N . ASP A 1 95 ? 5.744 8.181 5.495 1.00 75.38 95 ASP A N 1
ATOM 702 C CA . ASP A 1 95 ? 6.696 9.076 4.844 1.00 75.38 95 ASP A CA 1
ATOM 703 C C . ASP A 1 95 ? 6.234 9.417 3.425 1.00 75.38 95 ASP A C 1
ATOM 705 O O . ASP A 1 95 ? 6.076 8.543 2.567 1.00 75.38 95 ASP A O 1
ATOM 709 N N . PHE A 1 96 ? 6.027 10.710 3.182 1.00 66.12 96 PHE A N 1
ATOM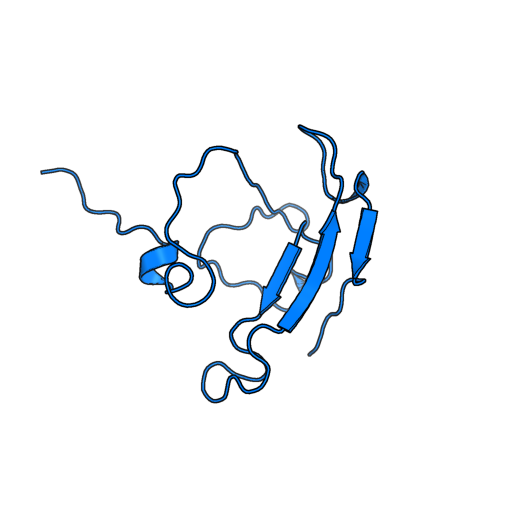 710 C CA . PHE A 1 96 ? 5.758 11.246 1.857 1.00 66.12 96 PHE A CA 1
ATOM 711 C C . PHE A 1 96 ? 7.047 11.843 1.290 1.00 66.12 96 PHE A C 1
ATOM 713 O O . PHE A 1 96 ? 7.345 13.021 1.500 1.00 66.12 96 PHE A O 1
ATOM 720 N N . VAL A 1 97 ? 7.803 11.031 0.554 1.00 58.50 97 VAL A N 1
ATOM 721 C CA . VAL A 1 97 ? 8.984 11.505 -0.174 1.00 58.50 97 VAL A CA 1
ATOM 722 C C . VAL A 1 97 ? 8.514 12.135 -1.492 1.00 58.50 97 VAL A C 1
ATOM 724 O O . VAL A 1 97 ? 7.787 11.493 -2.250 1.00 58.50 97 VAL A O 1
ATOM 727 N N . GLN A 1 98 ? 8.862 13.411 -1.716 1.00 51.88 98 GLN A N 1
ATOM 728 C CA . GLN A 1 98 ? 8.553 14.167 -2.943 1.00 51.88 98 GLN A CA 1
ATOM 729 C C . GLN A 1 98 ? 9.395 13.734 -4.141 1.00 51.88 98 GLN A C 1
ATOM 731 O O . GLN A 1 98 ? 10.598 13.454 -3.937 1.00 51.88 98 GLN A O 1
#

pLDDT: mean 79.47, std 10.38, range [39.62, 91.0]

Radius of gyration: 14.88 Å; chains: 1; bounding box: 33×34×40 Å

Foldseek 3Di:
DDDDPDDLCVVVVVDVQPHDDDDDPDDAWWAQVPRTDDRPDDDDLVSCPDDTQWDWPQAPPHVVCSVPGTHTQWHWPDAPPPGGSVRTHTPDDGDRDD

InterPro domains:
  IPR035810 Phosphatidylethanolamine-binding protein, eukaryotic [PTHR11362] (8-92)
  IPR036610 PEBP-like superfamily [G3DSA:3.90.280.10] (2-96)
  IPR036610 PEBP-like superfamily [SSF49777] (13-94)